Protein AF-A0A2J8XNQ6-F1 (afdb_monomer_lite)

Radius of gyration: 24.63 Å; chains: 1; bounding box: 55×25×69 Å

pLDDT: mean 87.61, std 9.16, range [43.5, 96.62]

Organism: Pongo abelii (NCBI:txid9601)

Secondary structure (DSSP, 8-state):
-HHHHHHH---EEHHHHHHHHHHHH---HHHHHHHHHHHHHTTSSEEEEETTEEEEE--HHHHHHHHHHHHHHHHHHHHHHHHHHHHHHHHHHHHHHHHH--

InterPro domains:
  IPR036390 Winged helix DNA-binding domain superfamily [SSF46785] (2-79)
  IPR040453 Mnd1, HTH domain [PF03962] (1-60)

Structure (mmCIF, N/CA/C/O backbone):
data_AF-A0A2J8XNQ6-F1
#
_entry.id   AF-A0A2J8XNQ6-F1
#
loop_
_atom_site.group_PDB
_atom_site.id
_atom_site.type_symbol
_atom_site.label_atom_id
_atom_site.label_alt_id
_atom_site.label_comp_id
_atom_site.label_asym_id
_atom_site.label_entity_id
_atom_site.label_seq_id
_atom_site.pdbx_PDB_ins_code
_atom_site.Cartn_x
_atom_site.Cartn_y
_atom_site.Cartn_z
_atom_site.occupancy
_atom_site.B_iso_or_equiv
_atom_site.auth_seq_id
_atom_site.auth_comp_id
_atom_site.auth_asym_id
_atom_site.auth_atom_id
_atom_site.pdbx_PDB_model_num
ATOM 1 N N . MET A 1 1 ? -14.464 -2.168 5.248 1.00 81.12 1 MET A N 1
ATOM 2 C CA . MET A 1 1 ? -13.173 -2.242 5.971 1.00 81.12 1 MET A CA 1
ATOM 3 C C . MET A 1 1 ? -12.368 -0.956 5.782 1.00 81.12 1 MET A C 1
ATOM 5 O O . MET A 1 1 ? -12.150 -0.277 6.767 1.00 81.12 1 MET A O 1
ATOM 9 N N . MET A 1 2 ? -12.011 -0.561 4.551 1.00 82.69 2 MET A N 1
ATOM 10 C CA . MET A 1 2 ? -11.255 0.685 4.285 1.00 82.69 2 MET A CA 1
ATOM 11 C C . MET A 1 2 ? -11.936 1.965 4.792 1.00 82.69 2 MET A C 1
ATOM 13 O O . MET A 1 2 ? -11.274 2.830 5.351 1.00 82.69 2 MET A O 1
ATOM 17 N N . GLU A 1 3 ? -13.261 2.061 4.654 1.00 82.88 3 GLU A N 1
ATOM 18 C CA . GLU A 1 3 ? -14.034 3.204 5.162 1.00 82.88 3 GLU A CA 1
ATOM 19 C C . GLU A 1 3 ? -13.865 3.414 6.667 1.00 82.88 3 GLU A C 1
ATOM 21 O O . GLU A 1 3 ? -13.778 4.555 7.091 1.00 82.88 3 GLU A O 1
ATOM 26 N N . ILE A 1 4 ? -13.722 2.338 7.456 1.00 85.31 4 ILE A N 1
ATOM 27 C CA . ILE A 1 4 ? -13.503 2.446 8.907 1.00 85.31 4 ILE A CA 1
ATOM 28 C C . ILE A 1 4 ? -12.219 3.238 9.162 1.00 85.31 4 ILE A C 1
ATOM 30 O O . ILE A 1 4 ? -12.243 4.206 9.906 1.00 85.31 4 ILE A O 1
ATOM 34 N N . PHE A 1 5 ? -11.122 2.906 8.474 1.00 85.62 5 PHE A N 1
ATOM 35 C CA . PHE A 1 5 ? -9.857 3.630 8.624 1.00 85.62 5 PHE A CA 1
ATOM 36 C C . PHE A 1 5 ? -9.934 5.085 8.139 1.00 85.62 5 PHE A C 1
ATOM 38 O O . PHE A 1 5 ? -9.300 5.962 8.719 1.00 85.62 5 PHE A O 1
ATOM 45 N N . PHE A 1 6 ? -10.695 5.365 7.078 1.00 83.56 6 PHE A N 1
ATOM 46 C CA . PHE A 1 6 ? -10.759 6.706 6.487 1.00 83.56 6 PHE A CA 1
ATOM 47 C C . PHE A 1 6 ? -11.735 7.653 7.193 1.00 83.56 6 PHE A C 1
ATOM 49 O O . PHE A 1 6 ? -11.482 8.861 7.226 1.00 83.56 6 PHE A O 1
ATOM 56 N N . GLU A 1 7 ? -12.822 7.123 7.751 1.00 83.56 7 GLU A N 1
ATOM 57 C CA . GLU A 1 7 ? -13.813 7.880 8.519 1.00 83.56 7 GLU A CA 1
ATOM 58 C C . GLU A 1 7 ? -13.279 8.203 9.916 1.00 83.56 7 GLU A C 1
ATOM 60 O O . GLU A 1 7 ? -13.321 9.366 10.325 1.00 83.56 7 GLU A O 1
ATOM 65 N N . THR A 1 8 ? -12.719 7.215 10.625 1.00 83.88 8 THR A N 1
ATOM 66 C CA . THR A 1 8 ? -12.208 7.427 11.990 1.00 83.88 8 THR A CA 1
ATOM 67 C C . THR A 1 8 ? -10.838 8.091 12.011 1.00 83.88 8 THR A C 1
ATOM 69 O O . THR A 1 8 ? -10.540 8.825 12.951 1.00 83.88 8 THR A O 1
ATOM 72 N N . LYS A 1 9 ? -10.016 7.863 10.973 1.00 85.1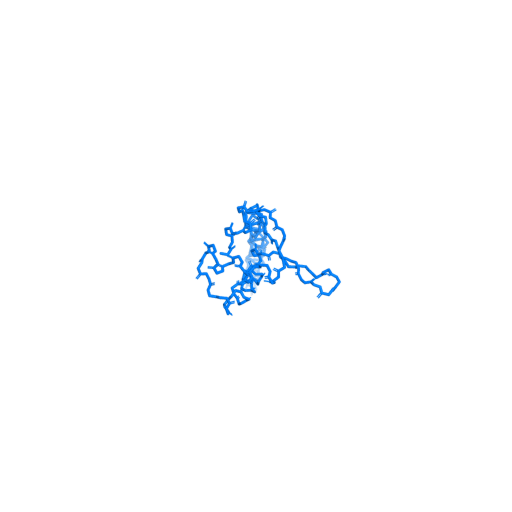9 9 LYS A N 1
ATOM 73 C CA . LYS A 1 9 ? -8.614 8.314 10.888 1.00 85.19 9 LYS A CA 1
ATOM 74 C C . LYS A 1 9 ? -7.788 7.880 12.104 1.00 85.19 9 LYS A C 1
ATOM 76 O O . LYS A 1 9 ? -6.923 8.626 12.559 1.00 85.19 9 LYS A O 1
ATOM 81 N N . ASP A 1 10 ? -8.076 6.685 12.613 1.00 88.69 10 ASP A N 1
ATOM 82 C CA . ASP A 1 10 ? -7.500 6.146 13.845 1.00 88.69 10 ASP A CA 1
ATOM 83 C C . ASP A 1 10 ? -6.681 4.867 13.594 1.00 88.69 10 ASP A C 1
ATOM 85 O O . ASP A 1 10 ? -6.708 4.281 12.503 1.00 88.69 10 ASP A O 1
ATOM 89 N N . VAL A 1 11 ? -5.945 4.442 14.619 1.00 91.69 11 VAL A N 1
ATOM 90 C CA . VAL A 1 11 ? -5.127 3.229 14.636 1.00 91.69 11 VAL A CA 1
ATOM 91 C C . VAL A 1 11 ? -5.848 2.141 15.423 1.00 91.69 11 VAL A C 1
ATOM 93 O O . VAL A 1 11 ? -6.274 2.349 16.557 1.00 91.69 11 VAL A O 1
ATOM 96 N N . PHE A 1 12 ? -5.932 0.944 14.852 1.00 93.69 12 PHE A N 1
ATOM 97 C CA . PHE A 1 12 ? -6.683 -0.159 15.439 1.00 93.69 12 PHE A CA 1
ATOM 98 C C . PHE A 1 12 ? -5.816 -1.377 15.725 1.00 93.69 12 PHE A C 1
ATOM 100 O O . PHE A 1 12 ? -4.878 -1.682 14.987 1.00 93.69 12 PHE A O 1
ATOM 107 N N . GLN A 1 13 ? -6.182 -2.136 16.757 1.00 94.38 13 GLN A N 1
ATOM 108 C CA . GLN A 1 13 ? -5.713 -3.509 16.918 1.00 94.38 13 GLN A CA 1
ATOM 109 C C . GLN A 1 13 ? -6.704 -4.476 16.261 1.00 94.38 13 GLN A C 1
ATOM 111 O O . GLN A 1 13 ? -7.882 -4.161 16.081 1.00 94.38 13 GLN A O 1
ATOM 116 N N . LEU A 1 14 ? -6.253 -5.697 15.956 1.00 91.56 14 LEU A N 1
ATOM 117 C CA . LEU A 1 14 ? -7.114 -6.722 15.349 1.00 91.56 14 LEU A CA 1
ATOM 118 C C . LEU A 1 14 ? -8.405 -6.948 16.158 1.00 91.56 14 LEU A C 1
ATOM 120 O O . LEU A 1 14 ? -9.491 -6.951 15.590 1.00 91.56 14 LEU A O 1
ATOM 124 N N . LYS A 1 15 ? -8.296 -7.033 17.490 1.00 90.81 15 LYS A N 1
ATOM 125 C CA . LYS A 1 15 ? -9.439 -7.227 18.400 1.00 90.81 15 LYS A CA 1
ATOM 126 C C . LYS A 1 15 ? -10.483 -6.102 18.335 1.00 90.81 15 LYS A C 1
ATOM 128 O O . LYS A 1 15 ? -11.645 -6.323 18.670 1.00 90.81 15 LYS A O 1
ATOM 133 N N . ASP A 1 16 ? -10.067 -4.891 17.963 1.00 91.62 16 ASP A N 1
ATOM 134 C CA . ASP A 1 16 ? -10.958 -3.737 17.852 1.00 91.62 16 ASP A CA 1
ATOM 135 C C . ASP A 1 16 ? -11.688 -3.796 16.507 1.00 91.62 16 ASP A C 1
ATOM 137 O O . ASP A 1 16 ? -12.913 -3.669 16.453 1.00 91.62 16 ASP A O 1
ATOM 141 N N . LEU A 1 17 ? -10.961 -4.123 15.433 1.00 89.81 17 LEU A N 1
ATOM 142 C CA . LEU A 1 17 ? -11.533 -4.344 14.102 1.00 89.81 17 LEU A CA 1
ATOM 143 C C . LEU A 1 17 ? -12.521 -5.514 14.088 1.00 89.81 17 LEU A C 1
ATOM 145 O O . LEU A 1 17 ? -13.576 -5.403 13.470 1.00 89.81 17 LEU A O 1
ATOM 149 N N . GLU A 1 18 ? -12.244 -6.596 14.817 1.00 89.56 18 GLU A N 1
ATOM 150 C CA . GLU A 1 18 ? -13.157 -7.739 14.965 1.00 89.56 18 GLU A CA 1
ATOM 151 C C . GLU A 1 18 ? -14.490 -7.370 15.638 1.00 89.56 18 GLU A C 1
ATOM 153 O O . GLU A 1 18 ? -15.482 -8.071 15.447 1.00 89.56 18 GLU A O 1
ATOM 158 N N . LYS A 1 19 ? -14.553 -6.257 16.384 1.00 89.31 19 LYS A N 1
ATOM 159 C CA . LYS A 1 19 ? -15.795 -5.740 16.987 1.00 89.31 19 LYS A CA 1
ATOM 160 C C . LYS A 1 19 ? -16.489 -4.705 16.108 1.00 89.31 19 LYS A C 1
ATOM 162 O O . LYS A 1 19 ? -17.713 -4.724 15.988 1.00 89.31 19 LYS A O 1
ATOM 167 N N . ILE A 1 20 ? -15.720 -3.791 15.521 1.00 88.25 20 ILE A N 1
ATOM 168 C CA . ILE A 1 20 ? -16.248 -2.656 14.752 1.00 88.25 20 ILE A CA 1
ATOM 169 C C . ILE A 1 20 ? -16.719 -3.119 13.368 1.00 88.25 20 ILE A C 1
ATOM 171 O O . ILE A 1 20 ? -17.809 -2.754 12.931 1.00 88.25 20 ILE A O 1
ATOM 175 N N . ALA A 1 21 ? -15.952 -3.979 12.693 1.00 87.06 21 ALA A N 1
ATOM 176 C CA . ALA A 1 21 ? -16.227 -4.385 11.317 1.00 87.06 21 ALA A CA 1
ATOM 177 C C . ALA A 1 21 ? -17.557 -5.144 11.131 1.00 87.06 21 ALA A C 1
ATOM 179 O O . ALA A 1 21 ? -18.280 -4.813 10.183 1.00 87.06 21 ALA A O 1
ATOM 180 N N . PRO A 1 22 ? -17.946 -6.087 12.017 1.00 87.50 22 PRO A N 1
ATOM 181 C CA . PRO A 1 22 ? -19.267 -6.707 11.939 1.00 87.50 22 PRO A CA 1
ATOM 182 C C . PRO A 1 22 ? -20.392 -5.732 12.264 1.00 87.50 22 PRO A C 1
ATOM 184 O O . PRO A 1 22 ? -21.435 -5.760 11.617 1.00 87.50 22 PRO A O 1
ATOM 187 N N . LYS A 1 23 ? -20.173 -4.852 13.248 1.00 85.44 23 LYS A N 1
ATOM 188 C CA . LYS A 1 23 ? -21.194 -3.931 13.750 1.00 85.44 23 LYS A CA 1
ATOM 189 C C . LYS A 1 23 ? -21.525 -2.818 12.758 1.00 85.44 23 LYS A C 1
ATOM 191 O O . LYS A 1 23 ? -22.694 -2.500 12.579 1.00 85.44 23 LYS A O 1
ATOM 196 N N . GLU A 1 24 ? -20.512 -2.218 12.142 1.00 85.06 24 GLU A N 1
ATOM 197 C CA . GLU A 1 24 ? -20.694 -1.035 11.294 1.00 85.06 24 GLU A CA 1
ATOM 198 C C . GLU A 1 24 ? -20.831 -1.365 9.813 1.00 85.06 24 GLU A C 1
ATOM 200 O O . GLU A 1 24 ? -21.545 -0.675 9.092 1.00 85.06 24 GLU A O 1
ATOM 205 N N . LYS A 1 25 ? -20.133 -2.403 9.341 1.00 83.25 25 LYS A N 1
ATOM 206 C CA . LYS A 1 25 ? -20.038 -2.710 7.906 1.00 83.25 25 LYS A CA 1
ATOM 207 C C . LYS A 1 25 ? -20.535 -4.119 7.563 1.00 83.25 25 LYS A C 1
ATOM 209 O O . LYS A 1 25 ? -20.383 -4.542 6.423 1.00 83.25 25 LYS A O 1
ATOM 214 N N . GLY A 1 26 ? -21.112 -4.849 8.526 1.00 82.94 26 GLY A N 1
ATOM 215 C CA . GLY A 1 26 ? -21.701 -6.175 8.304 1.00 82.94 26 GLY A CA 1
ATOM 216 C C . GLY A 1 26 ? -20.695 -7.262 7.915 1.00 82.94 26 GLY A C 1
ATOM 217 O O . GLY A 1 26 ? -21.087 -8.292 7.372 1.00 82.94 26 GLY A O 1
ATOM 218 N N . ILE A 1 27 ? -19.399 -7.044 8.158 1.00 83.12 27 ILE A N 1
ATOM 219 C CA . ILE A 1 27 ? -18.352 -8.014 7.823 1.00 83.12 27 ILE A CA 1
ATOM 220 C C . ILE A 1 27 ? -18.414 -9.157 8.835 1.00 83.12 27 ILE A C 1
ATOM 222 O O . ILE A 1 27 ? -18.298 -8.930 10.036 1.00 83.12 27 ILE A O 1
ATOM 226 N N . THR A 1 28 ? -18.565 -10.398 8.376 1.00 83.69 28 THR A N 1
ATOM 227 C CA . THR A 1 28 ? -18.572 -11.566 9.266 1.00 83.69 28 THR A CA 1
ATOM 228 C C . THR A 1 28 ? -17.290 -11.593 10.098 1.00 83.69 28 THR A C 1
ATOM 230 O O . THR A 1 28 ? -16.202 -11.572 9.526 1.00 83.69 28 THR A O 1
ATOM 233 N N . ALA A 1 29 ? -17.394 -11.683 11.430 1.00 80.56 29 ALA A N 1
ATOM 234 C CA . ALA A 1 29 ? -16.244 -11.631 12.347 1.00 80.56 29 ALA A CA 1
ATOM 235 C C . ALA A 1 29 ? -15.102 -12.589 11.951 1.00 80.56 29 ALA A C 1
ATOM 237 O O . ALA A 1 29 ? -13.941 -12.195 11.936 1.00 80.56 29 ALA A O 1
ATOM 238 N N . MET A 1 30 ? -15.446 -13.805 11.513 1.00 83.75 30 MET A N 1
ATOM 239 C CA . MET A 1 30 ? -14.495 -14.822 11.038 1.00 83.75 30 MET A CA 1
ATOM 240 C C . MET A 1 30 ? -13.666 -14.386 9.819 1.00 83.75 30 MET A C 1
ATOM 242 O O . MET A 1 30 ? -12.569 -14.890 9.617 1.00 83.75 30 MET A O 1
ATOM 246 N N . SER A 1 31 ? -14.181 -13.454 9.014 1.00 88.69 31 SER A N 1
ATOM 247 C CA . SER A 1 31 ? -13.549 -12.969 7.780 1.00 88.69 31 SER A CA 1
ATOM 248 C C . SER A 1 31 ? -12.741 -11.683 7.974 1.00 88.69 31 SER A C 1
ATOM 250 O O . SER A 1 31 ? -11.958 -11.319 7.103 1.00 88.69 31 SER A O 1
ATOM 252 N N . VAL A 1 32 ? -12.887 -10.993 9.115 1.00 90.00 32 VAL A N 1
ATOM 253 C CA . VAL A 1 32 ? -12.231 -9.693 9.358 1.00 90.00 32 VAL A CA 1
ATOM 254 C C . VAL A 1 32 ? -10.717 -9.812 9.233 1.00 90.00 32 VAL A C 1
ATOM 256 O O . VAL A 1 32 ? -10.089 -8.968 8.600 1.00 90.00 32 VAL A O 1
ATOM 259 N N . LYS A 1 33 ? -10.136 -10.884 9.777 1.00 90.75 33 LYS A N 1
ATOM 260 C CA . LYS A 1 33 ? -8.697 -11.137 9.698 1.00 90.75 33 LYS A CA 1
ATOM 261 C C . LYS A 1 33 ? -8.222 -11.362 8.260 1.00 90.75 33 LYS A C 1
ATOM 263 O O . LYS A 1 33 ? -7.210 -10.788 7.876 1.00 90.75 33 LYS A O 1
ATOM 268 N N . GLU A 1 34 ? -8.935 -12.170 7.475 1.00 92.38 34 GLU A N 1
ATOM 269 C CA . GLU A 1 34 ? -8.578 -12.439 6.072 1.00 92.38 34 GLU A CA 1
ATOM 270 C C . GLU A 1 34 ? -8.701 -11.181 5.211 1.00 92.38 34 GLU A C 1
ATOM 272 O O . GLU A 1 34 ? -7.789 -10.858 4.454 1.00 92.38 34 GLU A O 1
ATOM 277 N N . VAL A 1 35 ? -9.788 -10.423 5.379 1.00 91.31 35 VAL A N 1
ATOM 278 C CA . VAL A 1 35 ? -9.999 -9.160 4.660 1.00 91.31 35 VAL A CA 1
ATOM 279 C C . VAL A 1 35 ? -8.931 -8.134 5.039 1.00 91.31 35 VAL A C 1
ATOM 281 O O . VAL A 1 35 ? -8.389 -7.463 4.164 1.00 91.31 35 VAL A O 1
ATOM 284 N N . LEU A 1 36 ? -8.601 -8.014 6.328 1.00 92.19 36 LEU A N 1
ATOM 285 C CA . LEU A 1 36 ? -7.540 -7.122 6.791 1.00 92.19 36 LEU A CA 1
ATOM 286 C C . LEU A 1 36 ? -6.183 -7.524 6.209 1.00 92.19 36 LEU A C 1
ATOM 288 O O . LEU A 1 36 ? -5.457 -6.655 5.737 1.00 92.19 36 LEU A O 1
ATOM 292 N N . GLN A 1 37 ? -5.863 -8.821 6.206 1.00 92.31 37 GLN A N 1
ATOM 293 C CA . GLN A 1 37 ? -4.611 -9.322 5.646 1.00 92.31 37 GLN A CA 1
ATOM 294 C C . GLN A 1 37 ? -4.517 -9.024 4.148 1.00 92.31 37 GLN A C 1
ATOM 296 O O . GLN A 1 37 ? -3.520 -8.454 3.724 1.00 92.31 37 GLN A O 1
ATOM 301 N N . SER A 1 38 ? -5.577 -9.281 3.376 1.00 91.62 38 SER A N 1
ATOM 302 C CA . SER A 1 38 ? -5.613 -8.943 1.946 1.00 91.62 38 SER A CA 1
ATOM 303 C C . SER A 1 38 ? -5.358 -7.452 1.698 1.00 91.62 38 SER A C 1
ATOM 305 O O . SER A 1 38 ? -4.640 -7.100 0.771 1.00 91.62 38 SER A O 1
ATOM 307 N N . LEU A 1 39 ? -5.902 -6.561 2.535 1.00 89.75 39 LEU A N 1
ATOM 308 C CA . LEU A 1 39 ? -5.675 -5.117 2.395 1.00 89.75 39 LEU A CA 1
ATOM 309 C C . LEU A 1 39 ? -4.254 -4.685 2.770 1.00 89.75 39 LEU A C 1
ATOM 311 O O . LEU A 1 39 ? -3.754 -3.701 2.220 1.00 89.75 39 LEU A O 1
ATOM 315 N N . VAL A 1 40 ? -3.622 -5.382 3.714 1.00 91.62 40 VAL A N 1
ATOM 316 C CA . VAL A 1 40 ? -2.207 -5.181 4.048 1.00 91.62 40 VAL A CA 1
ATOM 317 C C . VAL A 1 40 ? -1.325 -5.672 2.900 1.00 91.62 40 VAL A C 1
ATOM 319 O O . VAL A 1 40 ? -0.414 -4.955 2.491 1.00 91.62 40 VAL A O 1
ATOM 322 N N . ASP A 1 41 ? -1.638 -6.835 2.333 1.00 90.25 41 ASP A N 1
ATOM 323 C CA . ASP A 1 41 ? -0.907 -7.430 1.209 1.00 90.25 41 ASP A CA 1
ATOM 324 C C . ASP A 1 41 ? -1.004 -6.552 -0.055 1.00 90.25 41 ASP A C 1
ATOM 326 O O . ASP A 1 41 ? -0.012 -6.355 -0.758 1.00 90.25 41 ASP A O 1
ATOM 330 N N . ASP A 1 42 ? -2.164 -5.927 -0.290 1.00 85.25 42 ASP A N 1
ATOM 331 C CA . ASP A 1 42 ? -2.377 -4.935 -1.356 1.00 85.25 42 ASP A CA 1
ATOM 332 C C . ASP A 1 42 ? -1.741 -3.557 -1.054 1.00 85.25 42 ASP A C 1
ATOM 334 O O . ASP A 1 42 ? -1.830 -2.622 -1.859 1.00 85.25 42 ASP A O 1
ATOM 338 N N . GLY A 1 43 ? -1.120 -3.388 0.119 1.00 85.25 43 GLY A N 1
ATOM 339 C CA . GLY A 1 43 ? -0.476 -2.149 0.567 1.00 85.25 43 GLY A CA 1
ATOM 340 C C . GLY A 1 43 ? -1.443 -1.011 0.917 1.00 85.25 43 GLY A C 1
ATOM 341 O O . GLY A 1 43 ? -1.011 0.129 1.133 1.00 85.25 43 GLY A O 1
ATOM 342 N N . MET A 1 44 ? -2.746 -1.295 0.978 1.00 85.81 44 MET A N 1
ATOM 343 C CA . MET A 1 44 ? -3.792 -0.312 1.265 1.00 85.81 44 MET A CA 1
ATOM 344 C C . MET A 1 44 ? -3.887 0.034 2.754 1.00 85.81 44 MET A C 1
ATOM 346 O O . MET A 1 44 ? -4.193 1.178 3.091 1.00 85.81 44 MET A O 1
ATOM 350 N N . VAL A 1 45 ? -3.595 -0.933 3.625 1.00 90.94 45 VAL A N 1
ATOM 351 C CA . VAL A 1 45 ? -3.524 -0.774 5.084 1.00 90.94 45 VAL A CA 1
ATOM 352 C C . VAL A 1 45 ? -2.079 -0.981 5.528 1.00 90.94 45 VAL A C 1
ATOM 354 O O . VAL A 1 45 ? -1.413 -1.914 5.089 1.00 90.94 45 VAL A O 1
ATOM 357 N N . ASP A 1 46 ? -1.576 -0.091 6.374 1.00 91.81 46 ASP A N 1
ATOM 358 C CA . ASP A 1 46 ? -0.303 -0.273 7.061 1.00 91.81 46 ASP A CA 1
ATOM 359 C C . ASP A 1 46 ? -0.480 -1.175 8.276 1.00 91.81 46 ASP A C 1
ATOM 361 O O . ASP A 1 46 ? -1.504 -1.141 8.959 1.00 91.81 46 ASP A O 1
ATOM 365 N N . CYS A 1 47 ? 0.544 -1.975 8.535 1.00 94.56 47 CYS A N 1
ATOM 366 C CA . CYS A 1 47 ? 0.618 -2.904 9.646 1.00 94.56 47 CYS A CA 1
ATOM 367 C C . CYS A 1 47 ? 1.995 -2.757 10.290 1.00 94.56 47 CYS A C 1
ATOM 369 O O . CYS A 1 47 ? 3.009 -2.987 9.630 1.00 94.56 47 CYS A O 1
ATOM 371 N N . GLU A 1 48 ? 2.038 -2.448 11.582 1.00 95.38 48 GLU A N 1
ATOM 372 C CA . GLU A 1 48 ? 3.287 -2.425 12.342 1.00 95.38 48 GLU A CA 1
ATOM 373 C C . GLU A 1 48 ? 3.148 -3.134 13.680 1.00 95.38 48 GLU A C 1
ATOM 375 O O . GLU A 1 48 ? 2.139 -3.022 14.383 1.00 95.38 48 GLU A O 1
ATOM 380 N N . ARG A 1 49 ? 4.192 -3.884 14.039 1.00 94.94 49 ARG A N 1
ATOM 381 C CA . ARG A 1 49 ? 4.262 -4.568 15.323 1.00 94.94 49 ARG A CA 1
ATOM 382 C C . ARG A 1 49 ? 4.997 -3.706 16.336 1.00 94.94 49 ARG A C 1
ATOM 384 O O . ARG A 1 49 ? 6.195 -3.479 16.203 1.00 94.94 49 ARG A O 1
ATOM 391 N N . ILE A 1 50 ? 4.295 -3.329 17.400 1.00 95.06 50 ILE A N 1
ATOM 392 C CA . ILE A 1 50 ? 4.860 -2.602 18.536 1.00 95.06 50 ILE A CA 1
ATOM 393 C C . ILE A 1 50 ? 4.721 -3.497 19.771 1.00 95.06 50 ILE A C 1
ATOM 395 O O . ILE A 1 50 ? 3.619 -3.830 20.218 1.00 95.06 50 ILE A O 1
ATOM 399 N N . GLY A 1 51 ? 5.860 -3.957 20.293 1.00 94.69 51 GLY A N 1
ATOM 400 C CA . GLY A 1 51 ? 5.908 -4.955 21.361 1.00 94.69 51 GLY A CA 1
ATOM 401 C C . GLY A 1 51 ? 5.299 -6.295 20.928 1.00 94.69 51 GLY A C 1
ATOM 402 O O . GLY A 1 51 ? 5.776 -6.951 19.999 1.00 94.69 51 GLY A O 1
ATOM 403 N N . THR A 1 52 ? 4.239 -6.721 21.613 1.00 92.69 52 THR A N 1
ATOM 404 C CA . THR A 1 52 ? 3.531 -7.983 21.336 1.00 92.69 52 THR A CA 1
ATOM 405 C C . THR A 1 52 ? 2.308 -7.818 20.434 1.00 92.69 52 THR A C 1
ATOM 407 O O . THR A 1 52 ? 1.685 -8.817 20.085 1.00 92.69 52 THR A O 1
ATOM 410 N N . SER A 1 53 ? 1.953 -6.587 20.051 1.00 93.31 53 SER A N 1
ATOM 411 C CA . SER A 1 53 ? 0.704 -6.287 19.340 1.00 93.31 53 SER A CA 1
ATOM 412 C C . SER A 1 53 ? 0.952 -5.732 17.939 1.00 93.31 53 SER A C 1
ATOM 414 O O . SER A 1 53 ? 1.897 -4.976 17.727 1.00 93.31 53 SER A O 1
ATOM 416 N N . ASN A 1 54 ? 0.079 -6.093 16.995 1.00 94.69 54 ASN A N 1
ATOM 417 C CA . ASN A 1 54 ? 0.022 -5.480 15.668 1.00 94.69 54 ASN A CA 1
ATOM 418 C C . ASN A 1 54 ? -0.976 -4.321 15.672 1.00 94.69 54 ASN A C 1
ATOM 420 O O . ASN A 1 54 ? -2.076 -4.448 16.224 1.00 94.69 54 ASN A O 1
ATOM 424 N N . TYR A 1 55 ? -0.584 -3.230 15.031 1.00 95.31 55 TYR A N 1
ATOM 425 C CA . TYR A 1 55 ? -1.363 -2.016 14.859 1.00 95.31 55 TYR A CA 1
ATOM 426 C C . TYR A 1 55 ? -1.614 -1.790 13.377 1.00 95.31 55 TYR A C 1
ATOM 428 O O . TYR A 1 55 ? -0.707 -1.966 12.564 1.00 95.31 55 TYR A O 1
ATOM 436 N N . TYR A 1 56 ? -2.843 -1.406 13.050 1.00 94.69 56 TYR A N 1
ATOM 437 C CA . TYR A 1 56 ? -3.317 -1.233 11.685 1.00 94.69 56 TYR A CA 1
ATOM 438 C C . TYR A 1 56 ? -3.866 0.172 11.489 1.00 94.69 56 TYR A C 1
ATOM 440 O O . TYR A 1 56 ? -4.660 0.646 12.304 1.00 94.69 56 TYR A O 1
ATOM 448 N N . TRP A 1 57 ? -3.481 0.826 10.399 1.00 93.44 57 TRP A N 1
ATOM 449 C CA . TRP A 1 57 ? -3.996 2.144 10.030 1.00 93.44 57 TRP A CA 1
ATOM 450 C C . TRP A 1 57 ? -3.954 2.338 8.517 1.00 93.44 57 TRP A C 1
ATOM 452 O O . TRP A 1 57 ? -3.282 1.604 7.797 1.00 93.44 57 TRP A O 1
ATOM 462 N N . ALA A 1 58 ? -4.668 3.339 8.010 1.00 90.88 58 ALA A N 1
ATOM 463 C CA . ALA A 1 58 ? -4.567 3.718 6.608 1.00 90.88 58 ALA A CA 1
ATOM 464 C C . ALA A 1 58 ? -4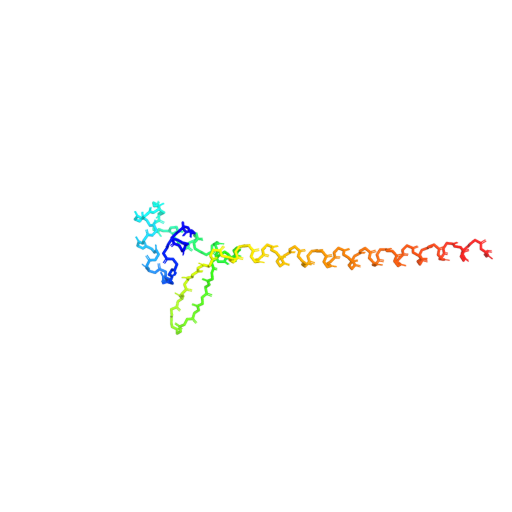.768 5.223 6.440 1.00 90.88 58 ALA A C 1
ATOM 466 O O . ALA A 1 58 ? -5.704 5.805 6.987 1.00 90.88 58 ALA A O 1
ATOM 467 N N . PHE A 1 59 ? -3.916 5.852 5.631 1.00 85.94 59 PHE A N 1
ATOM 468 C CA . PHE A 1 59 ? -4.089 7.252 5.255 1.00 85.94 59 PHE A CA 1
ATOM 469 C C . PHE A 1 59 ? -4.859 7.365 3.932 1.00 85.94 59 PHE A C 1
ATOM 471 O O . PHE A 1 59 ? -4.472 6.712 2.957 1.00 85.94 59 PHE A O 1
ATOM 478 N N . PRO A 1 60 ? -5.872 8.250 3.825 1.00 79.75 60 PRO A N 1
ATOM 479 C CA . PRO A 1 60 ? -6.597 8.473 2.569 1.00 79.75 60 PRO A CA 1
ATOM 480 C C . PRO A 1 60 ? -5.676 8.858 1.401 1.00 79.75 60 PRO A C 1
ATOM 482 O O . PRO A 1 60 ? -5.909 8.495 0.250 1.00 79.75 60 PRO A O 1
ATOM 485 N N . SER A 1 61 ? -4.586 9.572 1.696 1.00 81.38 61 SER A N 1
ATOM 486 C CA . SER A 1 61 ? -3.592 10.016 0.715 1.00 81.38 61 SER A CA 1
ATOM 487 C C . SER A 1 61 ? -2.664 8.902 0.219 1.00 81.38 61 SER A C 1
ATOM 489 O O . SER A 1 61 ? -2.013 9.078 -0.817 1.00 81.38 61 SER A O 1
ATOM 491 N N . LYS A 1 62 ? -2.598 7.758 0.911 1.00 78.56 62 LYS A N 1
ATOM 492 C CA . LYS A 1 62 ? -1.624 6.697 0.631 1.00 78.56 62 LYS A CA 1
ATOM 493 C C . LYS A 1 62 ? -1.865 6.031 -0.717 1.00 78.56 62 LYS A C 1
ATOM 495 O O . LYS A 1 62 ? -0.929 5.878 -1.495 1.00 78.56 62 LYS A O 1
ATOM 500 N N . ALA A 1 63 ? -3.119 5.715 -1.041 1.00 75.12 63 ALA A N 1
ATOM 501 C CA . ALA A 1 63 ? -3.469 5.111 -2.327 1.00 75.12 63 ALA A CA 1
ATOM 502 C C . ALA A 1 63 ? -3.090 6.021 -3.510 1.00 75.12 63 ALA A C 1
ATOM 504 O O . ALA A 1 63 ? -2.598 5.551 -4.537 1.00 75.12 63 ALA A O 1
ATOM 505 N N . LEU A 1 64 ? -3.273 7.336 -3.353 1.00 80.25 64 LEU A N 1
ATOM 506 C CA . LEU A 1 64 ? -2.881 8.321 -4.359 1.00 80.25 64 LEU A CA 1
ATOM 507 C C . LEU A 1 64 ? -1.356 8.400 -4.505 1.00 80.25 64 LEU A C 1
ATOM 509 O O . LEU A 1 64 ? -0.857 8.373 -5.629 1.00 80.25 64 LEU A O 1
ATOM 513 N N . HIS A 1 65 ? -0.617 8.453 -3.395 1.00 82.56 65 HIS A N 1
ATOM 514 C CA . HIS A 1 65 ? 0.849 8.464 -3.424 1.00 82.56 65 HIS A CA 1
ATOM 515 C C . HIS A 1 65 ? 1.429 7.187 -4.034 1.00 82.56 65 HIS A C 1
ATOM 517 O O . HIS A 1 65 ? 2.290 7.271 -4.906 1.00 82.56 65 HIS A O 1
ATOM 523 N N . ALA A 1 66 ? 0.917 6.016 -3.650 1.00 81.06 66 ALA A N 1
ATOM 524 C CA . ALA A 1 66 ? 1.362 4.733 -4.184 1.00 81.06 66 ALA A CA 1
ATOM 525 C C . ALA A 1 66 ? 1.162 4.650 -5.706 1.00 81.06 66 ALA A C 1
ATOM 527 O O . ALA A 1 66 ? 2.055 4.205 -6.428 1.00 81.06 66 ALA A O 1
ATOM 528 N N . ARG A 1 67 ? 0.018 5.134 -6.214 1.00 82.75 67 ARG A N 1
ATOM 529 C CA . ARG A 1 67 ? -0.247 5.199 -7.660 1.00 82.75 67 ARG A CA 1
ATOM 530 C C . ARG A 1 67 ? 0.694 6.162 -8.379 1.00 82.75 67 ARG A C 1
ATOM 532 O O . ARG A 1 67 ? 1.220 5.790 -9.422 1.00 82.75 67 ARG A O 1
ATOM 539 N N . LYS A 1 68 ? 0.925 7.360 -7.828 1.00 87.00 68 LYS A N 1
ATOM 540 C CA . LYS A 1 68 ? 1.863 8.339 -8.404 1.00 87.00 68 LYS A CA 1
ATOM 541 C C . LYS A 1 68 ? 3.282 7.782 -8.476 1.00 87.00 68 LYS A C 1
ATOM 543 O O . LYS A 1 68 ? 3.867 7.787 -9.547 1.00 87.00 68 LYS A O 1
ATOM 548 N N . HIS A 1 69 ? 3.778 7.217 -7.379 1.00 87.69 69 HIS A N 1
ATOM 549 C CA . HIS A 1 69 ? 5.101 6.598 -7.336 1.00 87.69 69 HIS A CA 1
ATOM 550 C C . HIS A 1 69 ? 5.224 5.443 -8.341 1.00 87.69 69 HIS A C 1
ATOM 552 O O . HIS A 1 69 ? 6.203 5.348 -9.073 1.00 87.69 69 HIS A O 1
ATOM 558 N N . LYS A 1 70 ? 4.208 4.573 -8.433 1.00 88.50 70 LYS A N 1
ATOM 559 C CA . LYS A 1 70 ? 4.203 3.475 -9.413 1.00 88.50 70 LYS A CA 1
ATOM 560 C C . LYS A 1 70 ? 4.241 3.986 -10.855 1.00 88.50 70 LYS A C 1
ATOM 562 O O . LYS A 1 70 ? 4.921 3.387 -11.681 1.00 88.50 70 LYS A O 1
ATOM 567 N N . LEU A 1 71 ? 3.521 5.067 -11.151 1.00 92.44 71 LEU A N 1
ATOM 568 C CA . LEU A 1 71 ? 3.538 5.709 -12.463 1.00 92.44 71 LEU A CA 1
ATOM 569 C C . LEU A 1 71 ? 4.931 6.263 -12.786 1.00 92.44 71 LEU A C 1
ATOM 571 O O . LEU A 1 71 ? 5.470 5.938 -13.836 1.00 92.44 71 LEU A O 1
ATOM 575 N N . GLU A 1 72 ? 5.550 6.972 -11.846 1.00 94.88 72 GLU A N 1
ATOM 576 C CA . GLU A 1 72 ? 6.901 7.533 -11.986 1.00 94.88 72 GLU A CA 1
ATOM 577 C C . GLU A 1 72 ? 7.959 6.441 -12.247 1.00 94.88 72 GLU A C 1
ATOM 579 O O . GLU A 1 72 ? 8.804 6.561 -13.136 1.00 94.88 72 GLU A O 1
ATOM 584 N N . VAL A 1 73 ? 7.870 5.315 -11.528 1.00 94.81 73 VAL A N 1
ATOM 585 C CA . VAL A 1 73 ? 8.743 4.148 -11.741 1.00 94.81 73 VAL A CA 1
ATOM 586 C C . VAL A 1 73 ? 8.548 3.551 -13.135 1.00 94.81 73 VAL A C 1
ATOM 588 O O . VAL A 1 73 ? 9.530 3.248 -13.813 1.00 94.81 73 VAL A O 1
ATOM 591 N N . LEU A 1 74 ? 7.300 3.379 -13.578 1.00 94.56 74 LEU A N 1
ATOM 592 C CA . LEU A 1 74 ? 6.999 2.829 -14.902 1.00 94.56 74 LEU A CA 1
ATOM 593 C C . LEU A 1 74 ? 7.461 3.763 -16.027 1.00 94.56 74 LEU A C 1
ATOM 595 O O . LEU A 1 74 ? 7.988 3.284 -17.029 1.00 94.56 74 LEU A O 1
ATOM 599 N N . GLU A 1 75 ? 7.312 5.076 -15.863 1.00 96.50 75 GLU A N 1
ATOM 600 C CA . GLU A 1 75 ? 7.811 6.075 -16.814 1.00 96.50 75 GLU A CA 1
ATOM 601 C C . GLU A 1 75 ? 9.339 6.040 -16.918 1.00 96.50 75 GLU A C 1
ATOM 603 O O . GLU A 1 75 ? 9.883 6.044 -18.026 1.00 96.50 75 GLU A O 1
ATOM 608 N N . SER A 1 76 ? 10.036 5.918 -15.785 1.00 95.88 76 SER A N 1
ATOM 609 C CA . SER A 1 76 ? 11.491 5.747 -15.764 1.00 95.88 76 SER A CA 1
ATOM 610 C C . SER A 1 76 ? 11.920 4.471 -16.501 1.00 95.88 76 SER A C 1
ATOM 612 O O . SER A 1 76 ? 12.763 4.516 -17.400 1.00 95.88 76 SER A O 1
ATOM 614 N N . GLN A 1 77 ? 11.268 3.340 -16.215 1.00 96.19 77 GLN A N 1
ATOM 615 C CA . GLN A 1 77 ? 11.537 2.066 -16.892 1.00 96.19 77 GLN A CA 1
ATOM 616 C C . GLN A 1 77 ? 11.261 2.130 -18.400 1.00 96.19 77 GLN A C 1
ATOM 618 O O . GLN A 1 77 ? 12.034 1.586 -19.194 1.00 96.19 77 GLN A O 1
ATOM 623 N N . LEU A 1 78 ? 10.185 2.807 -18.809 1.00 95.94 78 LEU A N 1
ATOM 624 C CA . LEU A 1 78 ? 9.850 3.024 -20.215 1.00 95.94 78 LEU A CA 1
ATOM 625 C C . LEU A 1 78 ? 10.928 3.862 -20.914 1.00 95.94 78 LEU A C 1
ATOM 627 O O . LEU A 1 78 ? 11.343 3.525 -22.027 1.00 95.94 78 LEU A O 1
ATOM 631 N N . SER A 1 79 ? 11.393 4.929 -20.262 1.00 96.56 79 SER A N 1
ATOM 632 C CA . SER A 1 79 ? 12.458 5.797 -20.767 1.00 96.56 79 SER A CA 1
ATOM 633 C C . SER A 1 79 ? 13.764 5.021 -20.952 1.00 96.56 79 SER A C 1
ATOM 635 O O . SER A 1 79 ? 14.318 4.984 -22.056 1.00 96.56 79 SER A O 1
ATOM 637 N N . GLU A 1 80 ? 14.204 4.293 -19.922 1.00 96.62 80 GLU A N 1
ATOM 638 C CA . GLU A 1 80 ? 15.397 3.446 -19.992 1.00 96.62 80 GLU A CA 1
ATOM 639 C C . GLU A 1 80 ? 15.284 2.372 -21.081 1.00 96.62 80 GLU A C 1
ATOM 641 O O . GLU A 1 80 ? 16.229 2.145 -21.845 1.00 96.62 80 GLU A O 1
ATOM 646 N N . GLY A 1 81 ? 14.132 1.701 -21.162 1.00 95.62 81 GLY A N 1
ATOM 647 C CA . GLY A 1 81 ? 13.854 0.684 -22.172 1.00 95.62 81 GLY A CA 1
ATOM 648 C C . GLY A 1 81 ? 13.908 1.253 -23.588 1.00 95.62 81 GLY A C 1
ATOM 649 O O . GLY A 1 81 ? 14.542 0.668 -24.469 1.00 95.62 81 GLY A O 1
ATOM 650 N N . SER A 1 82 ? 13.326 2.434 -23.795 1.00 95.25 82 SER A N 1
ATOM 651 C CA . SER A 1 82 ? 13.343 3.137 -25.083 1.00 95.25 82 SER A CA 1
ATOM 652 C C . SER A 1 82 ? 14.760 3.541 -25.488 1.00 95.25 82 SER A C 1
ATOM 654 O O . SER A 1 82 ? 15.159 3.370 -26.643 1.00 95.25 82 SER A O 1
ATOM 656 N N . GLN A 1 83 ? 15.561 4.014 -24.533 1.00 95.75 83 GLN A N 1
ATOM 657 C CA . GLN A 1 83 ? 16.945 4.412 -24.773 1.00 95.75 83 GLN A CA 1
ATOM 658 C C . GLN A 1 83 ? 17.835 3.204 -25.113 1.00 95.75 83 GLN A C 1
ATOM 660 O O . GLN A 1 83 ? 18.641 3.272 -26.048 1.00 95.75 83 GLN A O 1
ATOM 665 N N . LYS A 1 84 ? 17.641 2.072 -24.419 1.00 95.50 84 LYS A N 1
ATOM 666 C CA . LYS A 1 84 ? 18.278 0.781 -24.738 1.00 95.50 84 LYS A CA 1
ATOM 667 C C . LYS A 1 84 ? 17.872 0.276 -26.124 1.00 95.50 84 LYS A C 1
ATOM 669 O O . LYS A 1 84 ? 18.723 -0.157 -26.896 1.00 95.50 84 LYS A O 1
ATOM 674 N N . HIS A 1 85 ? 16.593 0.366 -26.476 1.00 94.12 85 HIS A N 1
ATOM 675 C CA . HIS A 1 85 ? 16.115 -0.031 -27.799 1.00 94.12 85 HIS A CA 1
ATOM 676 C C . HIS A 1 85 ? 16.762 0.810 -28.912 1.00 94.12 85 HIS A C 1
ATOM 678 O O . HIS A 1 85 ? 17.278 0.263 -29.887 1.00 94.12 85 HIS A O 1
ATOM 684 N N . ALA A 1 86 ? 16.815 2.135 -28.745 1.00 94.81 86 ALA A N 1
ATOM 685 C CA . ALA A 1 86 ? 17.426 3.034 -29.722 1.00 94.81 86 ALA A CA 1
ATOM 686 C C . ALA A 1 86 ? 18.937 2.785 -29.906 1.00 94.81 86 ALA A C 1
ATOM 688 O O . ALA A 1 86 ? 19.445 2.836 -31.030 1.00 94.81 86 ALA A O 1
ATOM 689 N N . SER A 1 87 ? 19.676 2.505 -28.827 1.00 93.69 87 SER A N 1
ATOM 690 C CA . SER A 1 87 ? 21.115 2.214 -28.905 1.00 93.69 87 SER A CA 1
ATOM 691 C C . SER A 1 87 ? 21.404 0.863 -29.570 1.00 93.69 87 SER A C 1
ATOM 693 O O . SER A 1 87 ? 22.333 0.760 -30.383 1.00 93.69 87 SER A O 1
ATOM 695 N N . LEU A 1 88 ? 20.574 -0.148 -29.302 1.00 93.56 88 LEU A N 1
ATOM 696 C CA . LEU A 1 88 ? 20.647 -1.451 -29.962 1.00 93.56 88 LEU A CA 1
ATOM 697 C C . LEU A 1 88 ? 20.316 -1.344 -31.452 1.00 93.56 88 LEU A C 1
ATOM 699 O O . LEU A 1 88 ? 21.072 -1.870 -32.266 1.00 93.56 88 LEU A O 1
ATOM 703 N N . GLN A 1 89 ? 19.271 -0.603 -31.835 1.00 93.31 89 GLN A N 1
ATOM 704 C CA . GLN A 1 89 ? 18.952 -0.375 -33.250 1.00 93.31 89 GLN A CA 1
ATOM 705 C C . GLN A 1 89 ? 20.104 0.298 -34.005 1.00 93.31 89 GLN A C 1
ATOM 707 O O . GLN A 1 89 ? 20.476 -0.159 -35.084 1.00 93.31 89 GLN A O 1
ATOM 712 N N . LYS A 1 90 ? 20.733 1.328 -33.422 1.00 92.25 90 LYS A N 1
ATOM 713 C CA . LYS A 1 90 ? 21.922 1.962 -34.021 1.00 92.25 90 LYS A CA 1
ATOM 714 C C . LYS A 1 90 ? 23.081 0.978 -34.187 1.00 92.25 90 LYS A C 1
ATOM 716 O O . LYS A 1 90 ? 23.790 1.030 -35.188 1.00 92.25 90 LYS A O 1
ATOM 721 N N . SER A 1 91 ? 23.285 0.097 -33.211 1.00 91.06 91 SER A N 1
ATOM 722 C CA . SER A 1 91 ? 24.329 -0.934 -33.276 1.00 91.06 91 SER A CA 1
ATOM 723 C C . SER A 1 91 ? 24.040 -1.971 -34.365 1.00 91.06 91 SER A C 1
ATOM 725 O O . SER A 1 91 ? 24.951 -2.344 -35.101 1.00 91.06 91 SER A O 1
ATOM 727 N N . ILE A 1 92 ? 22.776 -2.381 -34.519 1.00 91.69 92 ILE A N 1
ATOM 728 C CA . ILE A 1 92 ? 22.331 -3.280 -35.593 1.00 91.69 92 ILE A CA 1
ATOM 729 C C . ILE A 1 92 ? 22.586 -2.649 -36.962 1.00 91.69 92 ILE A C 1
ATOM 731 O O . ILE A 1 92 ? 23.128 -3.315 -37.841 1.00 91.69 92 ILE A O 1
ATOM 735 N N . GLU A 1 93 ? 22.241 -1.374 -37.145 1.00 89.44 93 GLU A N 1
ATOM 736 C CA . GLU A 1 93 ? 22.428 -0.687 -38.426 1.00 89.44 93 GLU A CA 1
ATOM 737 C C . GLU A 1 93 ? 23.912 -0.594 -38.809 1.00 89.44 93 GLU A C 1
ATOM 739 O O . GLU A 1 93 ? 24.296 -0.954 -39.921 1.00 89.44 93 GLU A O 1
ATOM 744 N N . LYS A 1 94 ? 24.776 -0.231 -37.853 1.00 89.12 94 LYS A N 1
ATOM 745 C CA . LYS A 1 94 ? 26.235 -0.241 -38.053 1.00 89.12 94 LYS A CA 1
ATOM 746 C C . LYS A 1 94 ? 26.760 -1.629 -38.432 1.00 89.12 94 LYS A C 1
ATOM 748 O O . LYS A 1 94 ? 27.588 -1.744 -39.332 1.00 89.12 94 LYS A O 1
ATOM 753 N N . ALA A 1 95 ? 26.276 -2.679 -37.768 1.00 85.12 95 ALA A N 1
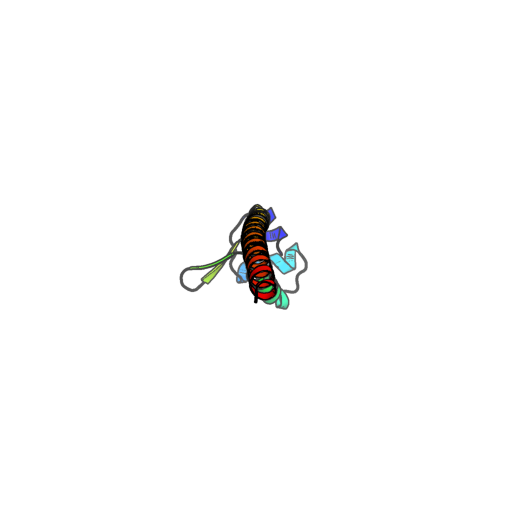ATOM 754 C CA . ALA A 1 95 ? 26.686 -4.052 -38.053 1.00 85.12 95 ALA A CA 1
ATOM 755 C C . ALA A 1 95 ? 26.201 -4.553 -39.427 1.00 85.12 95 ALA A C 1
ATOM 757 O O . ALA A 1 95 ? 26.883 -5.367 -40.046 1.00 85.12 95 ALA A O 1
ATOM 758 N N . LYS A 1 96 ? 25.047 -4.075 -39.916 1.00 82.44 96 LYS A N 1
ATOM 759 C CA . LYS A 1 96 ? 24.564 -4.376 -41.273 1.00 82.44 96 LYS A CA 1
ATOM 760 C C . LYS A 1 96 ? 25.444 -3.734 -42.341 1.00 82.44 96 LYS A C 1
ATOM 762 O O . LYS A 1 96 ? 25.819 -4.422 -43.282 1.00 82.44 96 LYS A O 1
ATOM 767 N N . ILE A 1 97 ? 25.802 -2.460 -42.172 1.00 77.06 97 ILE A N 1
ATOM 768 C CA . ILE A 1 97 ? 26.661 -1.735 -43.122 1.00 77.06 97 ILE A CA 1
ATOM 769 C C . ILE A 1 97 ? 28.026 -2.430 -43.239 1.00 77.06 97 ILE A C 1
ATOM 771 O O . ILE A 1 97 ? 28.447 -2.756 -44.344 1.00 77.06 97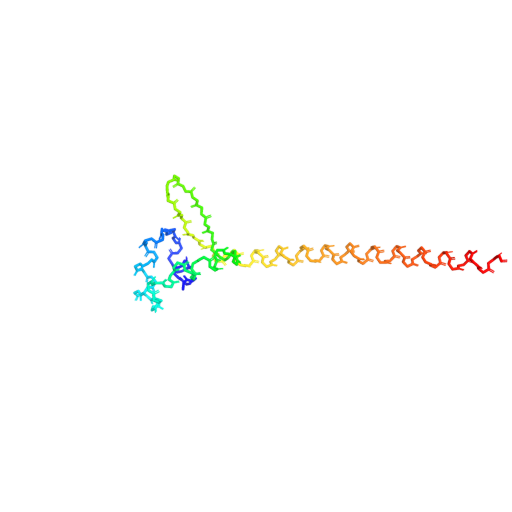 ILE A O 1
ATOM 775 N N . GLY A 1 98 ? 28.651 -2.782 -42.110 1.00 69.69 98 GLY A N 1
ATOM 776 C CA . GLY A 1 98 ? 29.948 -3.470 -42.109 1.00 69.69 98 GLY A CA 1
ATOM 777 C C . GLY A 1 98 ? 29.949 -4.876 -42.733 1.00 69.69 98 GLY A C 1
ATOM 778 O O . GLY A 1 98 ? 31.012 -5.36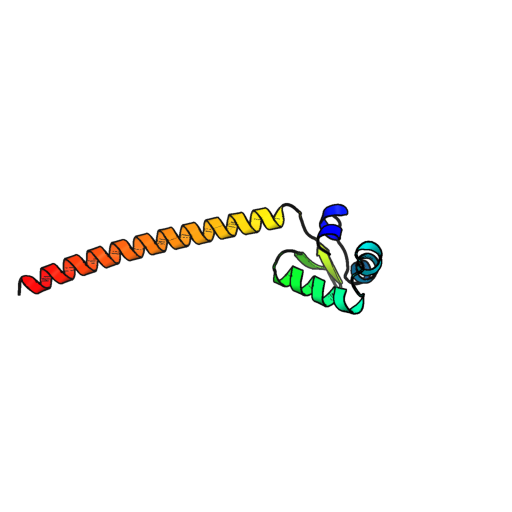2 -43.096 1.00 69.69 98 GLY A O 1
ATOM 779 N N . ARG A 1 99 ? 28.787 -5.534 -42.886 1.00 60.56 99 ARG A N 1
ATOM 780 C CA . ARG A 1 99 ? 28.672 -6.829 -43.592 1.00 60.56 99 ARG A CA 1
ATOM 781 C C . ARG A 1 99 ? 28.501 -6.703 -45.104 1.00 60.56 99 ARG A C 1
ATOM 783 O O . ARG A 1 99 ? 28.697 -7.698 -45.783 1.00 60.56 99 ARG A O 1
ATOM 790 N N . CYS A 1 100 ? 28.096 -5.543 -45.621 1.00 55.00 100 CYS A N 1
ATOM 791 C CA . CYS A 1 100 ? 27.949 -5.330 -47.065 1.00 55.00 100 CYS A CA 1
ATOM 792 C C . CYS A 1 100 ? 29.252 -4.861 -47.733 1.00 55.00 100 CYS A C 1
ATOM 794 O O . CYS A 1 100 ? 29.349 -4.903 -48.954 1.00 55.00 100 CYS A O 1
ATOM 796 N N . GLU A 1 101 ? 30.236 -4.401 -46.954 1.00 48.12 101 GLU A N 1
ATOM 797 C CA . GLU A 1 101 ? 31.540 -3.932 -47.450 1.00 48.12 101 GLU A CA 1
ATOM 798 C C . GLU A 1 101 ? 32.614 -5.041 -47.513 1.00 48.12 101 GLU A C 1
ATOM 800 O O . GLU A 1 101 ? 33.756 -4.763 -47.875 1.00 48.12 101 GLU A O 1
ATOM 805 N N . THR A 1 102 ? 32.260 -6.292 -47.182 1.00 43.50 102 THR A N 1
ATOM 806 C CA . THR A 1 102 ? 33.109 -7.496 -47.339 1.00 43.50 102 THR A CA 1
ATOM 807 C C . THR A 1 102 ? 32.451 -8.483 -48.287 1.00 43.50 102 THR A C 1
ATOM 809 O O . THR A 1 102 ? 33.196 -9.114 -49.067 1.00 43.50 102 THR A O 1
#

Sequence (102 aa):
MMEIFFETKDVFQLKDLEKIAPKEKGITAMSVKEVLQSLVDDGMVDCERIGTSNYYWAFPSKALHARKHKLEVLESQLSEGSQKHASLQKSIEKAKIGRCET

Foldseek 3Di:
DLCVQAVVVDKDFLVRQLVCCCVPPVDHSVCSVVVQVVCVVVVQWDWDDDPNTIIIHGDPCR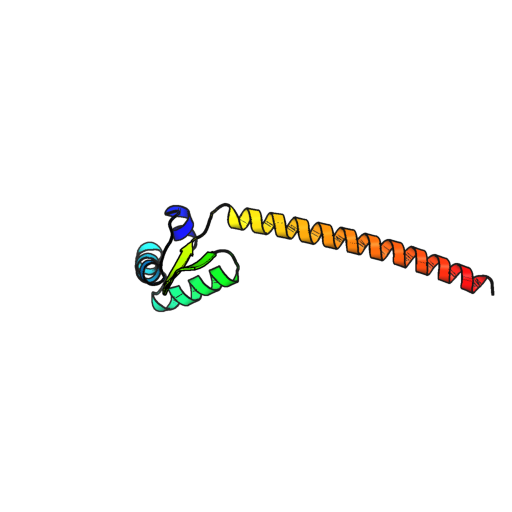VVVVVVVVVVVVVVVVVVVVVVVVVVVVVVVVVVVVVVVD